Protein AF-A0A846D6W3-F1 (afdb_monomer_lite)

Secondary structure (DSSP, 8-state):
-EE-GGG-----THHHHHHHHHHHHHHHHTTEEEEEEEE-TTTSSEEEEEEEE-TT--HHHHHHHH--

pLDDT: mean 75.98, std 7.68, range [49.03, 86.69]

Foldseek 3Di:
DDFADVLALPQDDPNVVVLVVVVCVLCVVQVKHWPDWDADPPRSGDIDTDIHDDPPDDPVVSVVVSPD

Radius of gyration: 12.17 Å; chains: 1; bounding box: 26×19×33 Å

Structure (mmCIF, N/CA/C/O backbone):
data_AF-A0A846D6W3-F1
#
_entry.id   AF-A0A846D6W3-F1
#
loop_
_atom_site.group_PDB
_atom_site.id
_atom_site.type_symbol
_atom_site.label_atom_id
_atom_site.label_alt_id
_atom_site.label_comp_id
_atom_site.label_asym_id
_atom_site.label_entity_id
_atom_site.label_seq_id
_atom_site.pdbx_PDB_ins_code
_atom_site.Cartn_x
_atom_site.Cartn_y
_atom_site.Cartn_z
_atom_site.occupancy
_atom_site.B_iso_or_equiv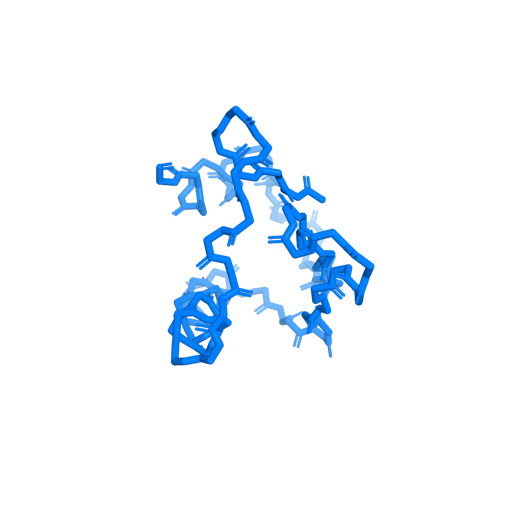
_atom_site.auth_seq_id
_atom_site.auth_comp_id
_atom_site.auth_asym_id
_atom_site.auth_atom_id
_atom_site.pdbx_PDB_model_num
ATOM 1 N N . MET A 1 1 ? -6.063 4.091 -3.854 1.00 75.81 1 MET A N 1
ATOM 2 C CA . MET A 1 1 ? -5.304 3.954 -5.114 1.00 75.81 1 MET A CA 1
ATOM 3 C C . MET A 1 1 ? -4.131 4.905 -5.036 1.00 75.81 1 MET A C 1
ATOM 5 O O . MET A 1 1 ? -4.353 6.071 -4.730 1.00 75.81 1 MET A O 1
ATOM 9 N N . PHE A 1 2 ? -2.920 4.404 -5.259 1.00 77.94 2 PHE A N 1
ATOM 10 C CA . PHE A 1 2 ? -1.701 5.213 -5.281 1.00 77.94 2 PHE A CA 1
ATOM 11 C C . PHE A 1 2 ? -1.053 5.117 -6.656 1.00 77.94 2 PHE A C 1
ATOM 13 O O . PHE A 1 2 ? -1.154 4.086 -7.318 1.00 77.94 2 PHE A O 1
ATOM 20 N N . VAL A 1 3 ? -0.402 6.198 -7.073 1.00 77.75 3 VAL A N 1
ATOM 21 C CA . VAL A 1 3 ? 0.285 6.305 -8.360 1.00 77.75 3 VAL A CA 1
ATOM 22 C C . VAL A 1 3 ? 1.723 6.713 -8.080 1.00 77.75 3 VAL A C 1
ATOM 24 O O . VAL A 1 3 ? 1.979 7.571 -7.236 1.00 77.75 3 VAL A O 1
ATOM 27 N N . THR A 1 4 ? 2.656 6.088 -8.781 1.00 78.81 4 THR A N 1
ATOM 28 C CA . THR A 1 4 ? 4.072 6.455 -8.777 1.00 78.81 4 THR A CA 1
ATOM 29 C C . THR A 1 4 ? 4.264 7.924 -9.158 1.00 78.81 4 THR A C 1
ATOM 31 O O . THR A 1 4 ? 3.522 8.503 -9.963 1.00 78.81 4 THR A O 1
ATOM 34 N N . LYS A 1 5 ? 5.302 8.551 -8.597 1.00 78.00 5 LYS A N 1
ATOM 35 C CA . LYS A 1 5 ? 5.676 9.916 -8.970 1.00 78.00 5 LYS A CA 1
ATOM 36 C C . LYS A 1 5 ? 5.945 9.976 -10.476 1.00 78.00 5 LYS A C 1
ATOM 38 O O . LYS A 1 5 ? 6.678 9.153 -11.016 1.00 78.00 5 LYS A O 1
ATOM 43 N N . SER A 1 6 ? 5.321 10.940 -11.149 1.00 81.44 6 SER A N 1
ATOM 44 C CA . SER A 1 6 ? 5.400 11.113 -12.607 1.00 81.44 6 SER A CA 1
ATOM 45 C C . SER A 1 6 ? 4.915 9.916 -13.442 1.00 81.44 6 SER A C 1
ATOM 47 O O . SER A 1 6 ? 5.229 9.865 -14.628 1.00 81.44 6 SER A O 1
ATOM 49 N N . ARG A 1 7 ? 4.143 8.979 -12.864 1.00 75.69 7 ARG A N 1
ATOM 50 C CA . ARG A 1 7 ? 3.675 7.749 -13.538 1.00 75.69 7 ARG A CA 1
ATOM 51 C C . ARG A 1 7 ? 4.814 6.895 -14.106 1.00 75.69 7 ARG A C 1
ATOM 53 O O . ARG A 1 7 ? 4.678 6.275 -15.159 1.00 75.69 7 ARG A O 1
ATOM 60 N N . TYR A 1 8 ? 5.962 6.910 -13.436 1.00 76.50 8 TYR A N 1
ATOM 61 C CA . TYR A 1 8 ? 7.105 6.121 -13.866 1.00 76.50 8 TYR A CA 1
ATOM 62 C C . TYR A 1 8 ? 6.836 4.631 -13.591 1.00 76.50 8 TYR A C 1
ATOM 64 O O . TYR A 1 8 ? 6.464 4.290 -12.467 1.00 76.50 8 TYR A O 1
ATOM 72 N N . PRO A 1 9 ? 7.042 3.724 -14.561 1.00 71.44 9 PRO A N 1
ATOM 73 C CA . PRO A 1 9 ? 6.764 2.298 -14.397 1.00 71.44 9 PRO A CA 1
ATOM 74 C C . PRO A 1 9 ? 7.888 1.598 -13.611 1.00 71.44 9 PRO A C 1
ATOM 76 O O . PRO A 1 9 ? 8.588 0.736 -14.129 1.00 71.44 9 PRO A O 1
ATOM 79 N N . VAL A 1 10 ? 8.104 2.004 -12.357 1.00 67.94 10 VAL A N 1
ATOM 80 C CA . VAL A 1 10 ? 9.150 1.461 -11.461 1.00 67.94 10 VAL A CA 1
ATOM 81 C C . VAL A 1 10 ? 8.720 0.192 -10.717 1.00 67.94 10 VAL A C 1
ATOM 83 O O . VAL A 1 10 ? 9.525 -0.403 -10.006 1.00 67.94 10 VAL A O 1
ATOM 86 N N . ARG A 1 11 ? 7.463 -0.244 -10.861 1.00 63.25 11 ARG A N 1
ATOM 87 C CA . ARG A 1 11 ? 6.948 -1.450 -10.196 1.00 63.25 11 ARG A CA 1
ATOM 88 C C . ARG A 1 11 ? 7.256 -2.679 -11.054 1.00 63.25 11 ARG A C 1
ATOM 90 O O . ARG A 1 11 ? 6.417 -3.134 -11.822 1.00 63.25 11 ARG A O 1
ATOM 97 N N . SER A 1 12 ? 8.488 -3.173 -10.968 1.00 69.25 12 SER A N 1
ATOM 98 C CA . SER A 1 12 ? 8.940 -4.383 -11.665 1.00 69.25 12 SER A CA 1
ATOM 99 C C . SER A 1 12 ? 9.636 -5.339 -10.701 1.00 69.25 12 SER A C 1
ATOM 101 O O . SER A 1 12 ? 10.569 -4.926 -10.011 1.00 69.25 12 SER A O 1
ATOM 103 N N . GLY A 1 13 ? 9.223 -6.610 -10.696 1.00 70.56 13 GLY A N 1
ATOM 104 C CA . GLY A 1 13 ? 9.875 -7.672 -9.923 1.00 70.56 13 GLY A CA 1
ATOM 105 C C . GLY A 1 13 ? 9.863 -7.403 -8.417 1.00 70.56 13 GLY A C 1
ATOM 106 O O . GLY A 1 13 ? 8.806 -7.149 -7.839 1.00 70.56 13 GLY A O 1
ATOM 107 N N . ASP A 1 14 ? 11.045 -7.423 -7.805 1.00 78.88 14 ASP A N 1
ATOM 108 C CA . ASP A 1 14 ? 11.246 -7.337 -6.351 1.00 78.88 14 ASP A CA 1
ATOM 109 C C . ASP A 1 14 ? 10.672 -6.052 -5.730 1.00 78.88 14 ASP A C 1
ATOM 111 O O . ASP A 1 14 ? 10.125 -6.082 -4.632 1.00 78.88 14 ASP A O 1
ATOM 115 N N . VAL A 1 15 ? 10.673 -4.937 -6.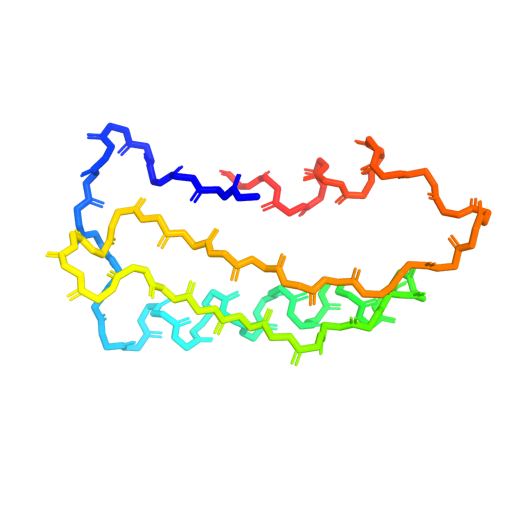472 1.00 78.12 15 VAL A N 1
ATOM 116 C CA . VAL A 1 15 ? 10.136 -3.649 -5.994 1.00 78.12 15 VAL A CA 1
ATOM 117 C C . VAL A 1 15 ? 8.637 -3.733 -5.695 1.00 78.12 15 VAL A C 1
ATOM 119 O O . VAL A 1 15 ? 8.137 -3.066 -4.790 1.00 78.12 15 VAL A O 1
ATOM 122 N N . GLU A 1 16 ? 7.881 -4.529 -6.455 1.00 76.25 16 GLU A N 1
ATOM 123 C CA . GLU A 1 16 ? 6.456 -4.704 -6.176 1.00 76.25 16 GLU A CA 1
ATOM 124 C C . GLU A 1 16 ? 6.225 -5.506 -4.894 1.00 76.25 16 GLU A C 1
ATOM 126 O O . GLU A 1 16 ? 5.361 -5.122 -4.103 1.00 76.25 16 GLU A O 1
ATOM 131 N N . LEU A 1 17 ? 7.019 -6.557 -4.674 1.00 81.88 17 LEU A N 1
ATOM 132 C CA . LEU A 1 17 ? 6.964 -7.374 -3.463 1.00 81.88 17 LEU A CA 1
ATOM 133 C C . LEU A 1 17 ? 7.309 -6.536 -2.228 1.00 81.88 17 LEU A C 1
ATOM 135 O O . LEU A 1 17 ? 6.525 -6.512 -1.282 1.00 81.88 17 LEU A O 1
ATOM 139 N N . ASP A 1 18 ? 8.381 -5.746 -2.292 1.00 83.81 18 ASP A N 1
ATOM 140 C CA . ASP A 1 18 ? 8.798 -4.859 -1.201 1.00 83.81 18 ASP A CA 1
ATOM 141 C C . ASP A 1 18 ? 7.715 -3.829 -0.843 1.00 83.81 18 ASP A C 1
ATOM 143 O O . ASP A 1 18 ? 7.454 -3.555 0.331 1.00 83.81 18 ASP A O 1
ATOM 147 N N . ILE A 1 19 ? 7.039 -3.261 -1.851 1.00 80.69 19 ILE A N 1
ATOM 148 C CA . ILE A 1 19 ? 5.926 -2.325 -1.634 1.00 80.69 19 ILE A CA 1
ATOM 149 C C . ILE A 1 19 ? 4.748 -3.032 -0.954 1.00 80.69 19 ILE A C 1
ATOM 151 O O . ILE A 1 19 ? 4.133 -2.464 -0.051 1.00 80.69 19 ILE A O 1
ATOM 155 N N . ILE A 1 20 ? 4.408 -4.249 -1.384 1.00 82.62 20 ILE A N 1
ATOM 156 C CA . ILE A 1 20 ? 3.316 -5.025 -0.784 1.00 82.62 20 ILE A CA 1
ATOM 157 C C . ILE A 1 20 ? 3.647 -5.361 0.673 1.00 82.62 20 ILE A C 1
ATOM 159 O O . ILE A 1 20 ? 2.805 -5.139 1.545 1.00 82.62 20 ILE A O 1
ATOM 163 N N . ASP A 1 21 ? 4.870 -5.809 0.950 1.00 86.69 21 ASP A N 1
ATOM 164 C CA . ASP A 1 21 ? 5.331 -6.151 2.296 1.00 86.69 21 ASP A CA 1
ATOM 165 C C . ASP A 1 21 ? 5.350 -4.934 3.222 1.00 86.69 21 ASP A C 1
ATOM 167 O O . ASP A 1 21 ? 4.868 -5.001 4.358 1.00 86.69 21 ASP A O 1
ATOM 171 N N . LEU A 1 22 ? 5.810 -3.783 2.726 1.00 84.38 22 LEU A N 1
ATOM 172 C CA . LEU A 1 22 ? 5.747 -2.521 3.456 1.00 84.38 22 LEU A CA 1
ATOM 173 C C . LEU A 1 22 ? 4.301 -2.170 3.835 1.00 84.38 22 LEU A C 1
ATOM 175 O O . LEU A 1 22 ? 4.013 -1.864 4.995 1.00 84.38 22 LEU A O 1
ATOM 179 N N . ILE A 1 23 ? 3.382 -2.216 2.868 1.00 82.44 23 ILE A N 1
ATOM 180 C CA . ILE A 1 23 ? 1.970 -1.878 3.086 1.00 82.44 23 ILE A CA 1
ATOM 181 C C . ILE A 1 23 ? 1.333 -2.862 4.064 1.00 82.44 23 ILE A C 1
ATOM 183 O O . ILE A 1 23 ? 0.570 -2.451 4.943 1.00 82.44 23 ILE A O 1
ATOM 187 N N . HIS A 1 24 ? 1.665 -4.146 3.958 1.00 84.50 24 HIS A N 1
ATOM 188 C CA . HIS A 1 24 ? 1.197 -5.166 4.881 1.00 84.50 24 HIS A CA 1
ATOM 189 C C . HIS A 1 24 ? 1.685 -4.882 6.311 1.00 84.50 24 HIS A C 1
ATOM 191 O O . HIS A 1 24 ? 0.879 -4.880 7.245 1.00 84.50 24 HIS A O 1
ATOM 197 N N . GLY A 1 25 ? 2.963 -4.530 6.483 1.00 83.50 25 GLY A N 1
ATOM 198 C CA . GLY A 1 25 ? 3.528 -4.133 7.772 1.00 83.50 25 GLY A CA 1
ATOM 199 C C . GLY A 1 25 ? 2.864 -2.886 8.367 1.00 83.50 25 GLY A C 1
ATOM 200 O O . GLY A 1 25 ? 2.603 -2.833 9.571 1.00 83.50 25 GLY A O 1
ATOM 201 N N . ILE A 1 26 ? 2.525 -1.894 7.537 1.00 81.75 26 ILE A N 1
ATOM 202 C CA . ILE A 1 26 ? 1.773 -0.711 7.981 1.00 81.75 26 ILE A CA 1
ATOM 203 C C . ILE A 1 26 ? 0.352 -1.105 8.398 1.00 81.75 26 ILE A C 1
ATOM 205 O O . ILE A 1 26 ? -0.118 -0.642 9.436 1.00 81.75 26 ILE A O 1
ATOM 209 N N . CYS A 1 27 ? -0.329 -1.974 7.649 1.00 81.06 27 CYS A N 1
ATOM 210 C CA . CYS A 1 27 ? -1.686 -2.404 7.989 1.00 81.06 27 CYS A CA 1
ATOM 211 C C . CYS A 1 27 ? -1.729 -3.134 9.343 1.00 81.06 27 CYS A C 1
ATOM 213 O O . CYS A 1 27 ? -2.538 -2.778 10.205 1.00 81.06 27 CYS A O 1
ATOM 215 N N . GLN A 1 28 ? -0.798 -4.068 9.578 1.00 80.25 28 GLN A N 1
ATOM 216 C CA . GLN A 1 28 ? -0.696 -4.811 10.841 1.00 80.25 28 GLN A CA 1
ATOM 217 C C . GLN A 1 28 ? -0.479 -3.895 12.053 1.00 80.25 28 GLN A C 1
ATOM 219 O O . GLN A 1 28 ? -1.097 -4.095 13.099 1.00 80.25 28 GLN A O 1
ATOM 224 N N . LYS A 1 29 ? 0.340 -2.845 11.911 1.00 81.62 29 LYS A N 1
ATOM 225 C CA . LYS A 1 29 ? 0.575 -1.854 12.978 1.00 81.62 29 LYS A CA 1
ATOM 226 C C . LYS A 1 29 ? -0.671 -1.042 13.339 1.00 81.62 29 LYS A C 1
ATOM 228 O O . LYS A 1 29 ? -0.743 -0.492 14.435 1.00 81.62 29 LYS A O 1
ATOM 233 N N . HIS A 1 30 ? -1.654 -0.964 12.443 1.00 75.06 30 HIS A N 1
ATOM 234 C CA . HIS A 1 30 ? -2.741 0.012 12.523 1.00 75.06 30 HIS A CA 1
ATOM 235 C C . HIS A 1 30 ? -4.134 -0.579 12.623 1.00 75.06 30 HIS A C 1
ATOM 237 O O . HIS A 1 30 ? -5.106 0.124 12.356 1.00 75.06 30 HIS A O 1
ATOM 243 N N . ARG A 1 31 ? -4.243 -1.849 13.035 1.00 77.62 31 ARG A N 1
ATOM 244 C CA . ARG A 1 31 ? -5.531 -2.563 13.106 1.00 77.62 31 ARG A CA 1
ATOM 245 C C . ARG A 1 31 ? -6.289 -2.512 11.773 1.00 77.62 31 ARG A C 1
ATOM 247 O O . ARG A 1 31 ? -7.514 -2.463 11.744 1.00 77.62 31 ARG A O 1
ATOM 254 N N . CYS A 1 32 ? -5.541 -2.497 10.676 1.00 80.00 32 CYS A N 1
ATOM 255 C CA . CYS A 1 32 ? -6.065 -2.566 9.323 1.00 80.00 32 CYS A CA 1
ATOM 256 C C . CYS A 1 32 ? -5.704 -3.936 8.752 1.00 80.00 32 CYS A C 1
ATOM 258 O O . CYS A 1 32 ? -4.640 -4.478 9.056 1.00 80.00 32 CYS A O 1
ATOM 260 N N . LEU A 1 33 ? -6.554 -4.490 7.898 1.00 82.25 33 LEU A N 1
ATOM 261 C CA . LEU A 1 33 ? -6.281 -5.762 7.244 1.00 82.25 33 LEU A CA 1
ATOM 262 C C . LEU A 1 33 ? -6.224 -5.561 5.733 1.00 82.25 33 LEU A C 1
ATOM 264 O O . LEU A 1 33 ? -7.217 -5.212 5.098 1.00 82.25 33 LEU A O 1
ATOM 268 N N . LEU A 1 34 ? -5.043 -5.777 5.157 1.00 83.50 34 LEU A N 1
ATOM 269 C CA . LEU A 1 34 ? -4.856 -5.756 3.712 1.00 83.50 34 LEU A CA 1
ATOM 270 C C . LEU A 1 34 ? -5.509 -7.012 3.121 1.00 83.50 34 LEU A C 1
ATOM 272 O O . LEU A 1 34 ? -5.045 -8.124 3.358 1.00 83.50 34 LEU A O 1
ATOM 276 N N . LYS A 1 35 ? -6.607 -6.838 2.384 1.00 86.19 35 LYS A N 1
ATOM 277 C CA . LYS A 1 35 ? -7.323 -7.926 1.702 1.00 86.19 35 LYS A CA 1
ATOM 278 C C . LYS A 1 35 ? -6.682 -8.239 0.359 1.00 86.19 35 LYS A C 1
ATOM 280 O O . LYS A 1 35 ? -6.485 -9.401 0.032 1.00 86.19 35 LYS A O 1
ATOM 285 N N . GLU A 1 36 ? -6.361 -7.200 -0.407 1.00 83.44 36 GLU A N 1
ATOM 286 C CA . GLU A 1 36 ? -5.723 -7.330 -1.715 1.00 83.44 36 GLU A CA 1
ATOM 287 C C . GLU A 1 36 ? -4.776 -6.159 -1.977 1.00 83.44 36 GLU A C 1
ATOM 289 O O . GLU A 1 36 ? -5.079 -5.012 -1.647 1.00 83.44 36 GLU A O 1
ATOM 294 N N . ALA A 1 37 ? -3.657 -6.447 -2.635 1.00 80.38 37 ALA A N 1
ATOM 295 C CA . ALA A 1 37 ? -2.792 -5.457 -3.255 1.00 80.38 37 ALA A CA 1
ATOM 296 C C . ALA A 1 37 ? -2.521 -5.904 -4.692 1.00 80.38 37 ALA A C 1
ATOM 298 O O . ALA A 1 37 ? -1.944 -6.965 -4.914 1.00 80.38 37 ALA A O 1
ATOM 299 N N . LYS A 1 38 ? -2.987 -5.123 -5.668 1.00 78.19 38 LYS A N 1
ATOM 300 C CA . LYS A 1 38 ? -2.821 -5.415 -7.096 1.00 78.19 38 LYS A CA 1
ATOM 301 C C . LYS A 1 38 ? -2.212 -4.212 -7.802 1.00 78.19 38 LYS A C 1
ATOM 303 O O . LYS A 1 38 ? -2.752 -3.105 -7.725 1.00 78.19 38 LYS A O 1
ATOM 308 N N . GLY A 1 39 ? -1.091 -4.428 -8.480 1.00 69.88 39 GLY A N 1
ATOM 309 C CA . GLY A 1 39 ? -0.581 -3.497 -9.477 1.00 69.88 39 GLY A CA 1
ATOM 310 C C . GLY A 1 39 ? -1.458 -3.500 -10.725 1.00 69.88 39 GLY A C 1
ATOM 311 O O . GLY A 1 39 ? -2.099 -4.501 -11.046 1.00 69.88 39 GLY A O 1
ATOM 312 N N . ASP A 1 40 ? -1.511 -2.370 -11.425 1.00 68.56 40 ASP A N 1
ATOM 313 C CA . ASP A 1 40 ? -2.078 -2.359 -12.772 1.00 68.56 40 ASP A CA 1
ATOM 314 C C . ASP A 1 40 ? -1.157 -3.115 -13.732 1.00 68.56 40 ASP A C 1
ATOM 316 O O . ASP A 1 40 ? -0.031 -2.685 -13.978 1.00 68.56 40 ASP A O 1
ATOM 320 N N . LEU A 1 41 ? -1.682 -4.209 -14.291 1.00 58.88 41 LEU A N 1
ATOM 321 C CA . LEU A 1 41 ? -1.002 -5.127 -15.208 1.00 58.88 41 LEU A CA 1
ATOM 322 C C . LEU A 1 41 ? -0.498 -4.452 -16.493 1.00 58.88 41 LEU A C 1
ATOM 324 O O . LEU A 1 41 ? 0.347 -5.021 -17.179 1.00 58.88 41 LEU A O 1
ATOM 328 N N . VAL A 1 42 ? -1.036 -3.283 -16.862 1.00 63.12 42 VAL A N 1
ATOM 329 C CA . VAL A 1 42 ? -0.738 -2.649 -18.157 1.00 63.12 42 VAL A CA 1
ATOM 330 C C . VAL A 1 42 ? 0.384 -1.620 -18.057 1.00 63.12 42 VAL A C 1
ATOM 332 O O . VAL A 1 42 ? 1.223 -1.536 -18.952 1.00 63.12 42 VAL A O 1
ATOM 335 N N . LYS A 1 43 ? 0.391 -0.803 -17.000 1.00 65.50 43 LYS A N 1
ATOM 336 C CA . LYS A 1 43 ? 1.295 0.353 -16.896 1.00 65.50 43 LYS A CA 1
ATOM 337 C C . LYS A 1 43 ? 2.293 0.271 -15.752 1.00 65.50 43 LYS A C 1
ATOM 339 O O . LYS A 1 43 ? 3.259 1.028 -15.783 1.00 65.50 43 LYS A O 1
ATOM 344 N N . ASN A 1 44 ? 2.088 -0.605 -14.763 1.00 71.94 44 ASN A N 1
ATOM 345 C CA . ASN A 1 44 ? 2.935 -0.715 -13.568 1.00 71.94 44 ASN A CA 1
ATOM 346 C C . ASN A 1 44 ? 3.202 0.635 -12.862 1.00 71.94 44 ASN A C 1
ATOM 348 O O . ASN A 1 44 ? 4.169 0.782 -12.115 1.00 71.94 44 ASN A O 1
ATOM 352 N N . ASP A 1 45 ? 2.348 1.637 -13.085 1.00 75.56 45 ASP A N 1
ATOM 353 C CA . ASP A 1 45 ? 2.487 2.991 -12.548 1.00 75.56 45 ASP A CA 1
ATOM 354 C C . ASP A 1 45 ? 1.555 3.231 -11.356 1.00 75.56 45 ASP A C 1
ATOM 356 O O . ASP A 1 45 ? 1.691 4.250 -10.677 1.00 75.56 45 ASP A O 1
ATOM 360 N N . GLN A 1 46 ? 0.647 2.295 -11.069 1.00 78.94 46 GLN A N 1
ATOM 361 C CA . GLN A 1 46 ? -0.361 2.407 -10.021 1.00 78.94 46 GLN A CA 1
ATOM 362 C C . GLN A 1 46 ? -0.539 1.110 -9.220 1.00 78.94 46 GLN A C 1
ATOM 364 O O . GLN A 1 46 ? -0.297 0.004 -9.711 1.00 78.94 46 GLN A O 1
ATOM 369 N N . ILE A 1 47 ? -0.968 1.270 -7.964 1.00 79.94 47 ILE A N 1
ATOM 370 C CA . ILE A 1 47 ? -1.343 0.184 -7.056 1.00 79.94 47 ILE A CA 1
ATOM 371 C C . ILE A 1 47 ? -2.742 0.403 -6.479 1.00 79.94 47 ILE A C 1
ATOM 373 O O . ILE A 1 47 ? -3.091 1.468 -5.945 1.00 79.94 47 ILE A O 1
ATOM 377 N N . HIS A 1 48 ? -3.540 -0.653 -6.563 1.00 83.38 48 HIS A N 1
ATOM 378 C CA . HIS A 1 48 ? -4.845 -0.772 -5.942 1.00 83.38 48 HIS A CA 1
ATOM 379 C C . HIS A 1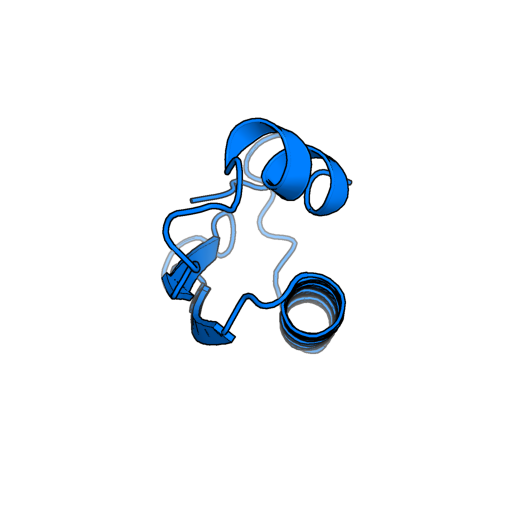 48 ? -4.708 -1.587 -4.664 1.00 83.38 48 HIS A C 1
ATOM 381 O O . HIS A 1 48 ? -4.208 -2.709 -4.677 1.00 83.38 48 HIS A O 1
ATOM 387 N N . LEU A 1 49 ? -5.159 -0.998 -3.560 1.00 83.06 49 LEU A N 1
ATOM 388 C CA . LEU A 1 49 ? -5.186 -1.630 -2.250 1.00 83.06 49 LEU A CA 1
ATOM 389 C C . LEU A 1 49 ? -6.638 -1.771 -1.827 1.00 83.06 49 LEU A C 1
ATOM 391 O O . LEU A 1 49 ? -7.381 -0.786 -1.848 1.00 83.06 49 LEU A O 1
ATOM 395 N N . LEU A 1 50 ? -7.010 -2.976 -1.425 1.00 84.88 50 LEU A N 1
ATOM 396 C CA . LEU A 1 50 ? -8.250 -3.256 -0.731 1.00 84.88 50 LEU A CA 1
ATOM 397 C C . LEU A 1 50 ? -7.904 -3.467 0.740 1.00 84.88 50 LEU A C 1
ATOM 399 O O . LEU A 1 50 ? -7.267 -4.459 1.092 1.00 84.88 50 LEU A O 1
ATOM 403 N N . ILE A 1 51 ? -8.281 -2.510 1.584 1.00 83.38 51 ILE A N 1
ATOM 404 C CA . ILE A 1 51 ? -7.972 -2.516 3.015 1.00 83.38 51 ILE A CA 1
ATOM 405 C C . ILE A 1 51 ? -9.286 -2.511 3.785 1.00 83.38 51 ILE A C 1
ATOM 407 O O . ILE A 1 51 ? -10.149 -1.669 3.548 1.00 83.38 51 ILE A O 1
ATOM 411 N N . ASP A 1 52 ? -9.406 -3.455 4.706 1.00 84.75 52 ASP A N 1
ATOM 412 C CA . ASP A 1 52 ? -10.468 -3.522 5.698 1.00 84.75 52 ASP A CA 1
ATOM 413 C C . ASP A 1 52 ? -10.026 -2.724 6.932 1.00 84.75 52 ASP A C 1
ATOM 415 O O . ASP A 1 52 ? -8.950 -2.963 7.494 1.00 84.75 52 ASP A O 1
ATOM 419 N N . LEU A 1 53 ? -10.813 -1.717 7.296 1.00 80.81 53 LEU A N 1
ATOM 420 C CA . LEU A 1 53 ? -10.506 -0.745 8.341 1.00 80.81 53 LEU A CA 1
ATOM 421 C C . LEU A 1 53 ? -11.571 -0.838 9.426 1.00 80.81 53 LEU A C 1
ATOM 423 O O . LEU A 1 53 ? -12.766 -0.842 9.129 1.00 80.81 53 LEU A O 1
ATOM 427 N N . ALA A 1 54 ? -11.141 -0.847 10.686 1.00 80.50 54 ALA A N 1
ATOM 428 C CA . ALA A 1 54 ? -12.075 -0.684 11.788 1.00 80.50 54 ALA A CA 1
ATOM 429 C C . ALA A 1 54 ? -12.740 0.712 11.710 1.00 80.50 54 ALA A C 1
ATOM 431 O O . ALA A 1 54 ? -12.092 1.683 11.308 1.00 80.50 54 ALA A O 1
ATOM 432 N N . PRO A 1 55 ? -14.033 0.832 12.059 1.00 78.00 55 PRO A N 1
ATOM 433 C CA . PRO A 1 55 ? -14.820 2.051 11.841 1.00 78.00 55 PRO A CA 1
ATOM 434 C C . PRO A 1 55 ? -14.331 3.269 12.644 1.00 78.00 55 PRO A C 1
ATOM 436 O O . PRO A 1 55 ? -14.684 4.400 12.322 1.00 78.00 55 PRO A O 1
ATOM 439 N N . ASP A 1 56 ? -13.515 3.052 13.674 1.00 79.12 56 ASP A N 1
ATOM 440 C CA . ASP A 1 56 ? -12.863 4.072 14.496 1.00 79.12 56 ASP A CA 1
ATOM 441 C C . ASP A 1 56 ? -11.530 4.577 13.909 1.00 79.12 56 ASP A C 1
ATOM 443 O O . ASP A 1 56 ? -10.948 5.540 14.416 1.00 79.12 56 ASP A O 1
ATOM 447 N N . VAL A 1 57 ? -11.033 3.965 12.828 1.00 73.00 57 VAL A N 1
ATOM 448 C CA . VAL A 1 57 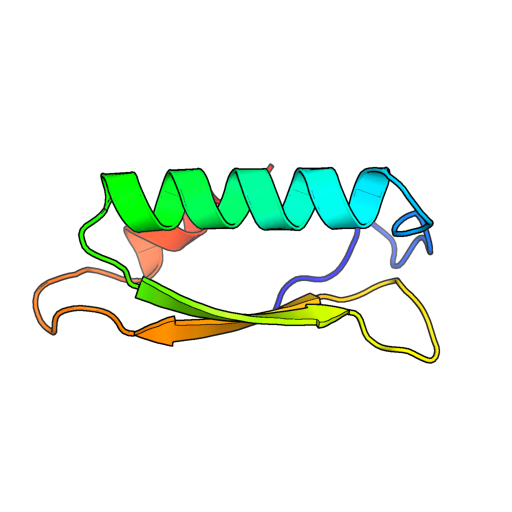? -9.755 4.328 12.209 1.00 73.00 57 VAL A CA 1
ATOM 449 C C . VAL A 1 57 ? -9.937 5.458 11.197 1.00 73.00 57 VAL A C 1
ATOM 451 O O . VAL A 1 57 ? -10.551 5.311 10.140 1.00 73.00 57 VAL A O 1
ATOM 454 N N . LEU A 1 58 ? -9.313 6.603 11.485 1.00 73.00 58 LEU A N 1
ATOM 455 C CA . LEU A 1 58 ? -9.244 7.733 10.561 1.00 73.00 58 LEU A CA 1
ATOM 456 C C . LEU A 1 58 ? -8.303 7.433 9.387 1.00 73.00 58 LEU A C 1
ATOM 458 O O . LEU A 1 58 ? -7.075 7.453 9.512 1.00 73.00 58 LEU A O 1
ATOM 462 N N . ILE A 1 59 ? -8.906 7.235 8.216 1.00 69.81 59 ILE A N 1
ATOM 463 C CA . ILE A 1 59 ? -8.224 6.952 6.948 1.00 69.81 59 ILE A CA 1
ATOM 464 C C . ILE A 1 59 ? -7.177 8.028 6.609 1.00 69.81 59 ILE A C 1
ATOM 466 O O . ILE A 1 59 ? -6.068 7.704 6.192 1.00 69.81 59 ILE A O 1
ATOM 470 N N . SER A 1 60 ? -7.488 9.310 6.824 1.00 68.69 60 SER A N 1
ATOM 471 C CA . SER A 1 60 ? -6.600 10.434 6.486 1.00 68.69 60 SER A CA 1
ATOM 472 C C . SER A 1 60 ? -5.271 10.412 7.248 1.00 68.69 60 SER A C 1
ATOM 474 O O . SER A 1 60 ? -4.229 10.745 6.681 1.00 68.69 60 SER A O 1
ATOM 476 N N . THR A 1 61 ? -5.291 9.987 8.510 1.00 67.44 61 THR A N 1
ATOM 477 C CA . THR A 1 61 ? -4.090 9.868 9.343 1.00 67.44 61 THR A CA 1
ATOM 478 C C . THR A 1 61 ? -3.247 8.672 8.910 1.00 67.44 61 THR A C 1
ATOM 480 O O . THR A 1 61 ? -2.026 8.777 8.852 1.00 67.44 61 THR A O 1
ATOM 483 N N . LYS A 1 62 ? -3.883 7.553 8.539 1.00 69.25 62 LYS A N 1
ATOM 484 C CA . LYS A 1 62 ? -3.177 6.317 8.167 1.00 69.25 62 LYS A CA 1
ATOM 485 C C . LYS A 1 62 ? -2.656 6.283 6.739 1.00 69.25 62 LYS A C 1
ATOM 487 O O . LYS A 1 62 ? -1.590 5.724 6.507 1.00 69.25 62 LYS A O 1
ATOM 492 N N . ILE A 1 63 ? -3.304 6.977 5.807 1.00 66.88 63 ILE A N 1
ATOM 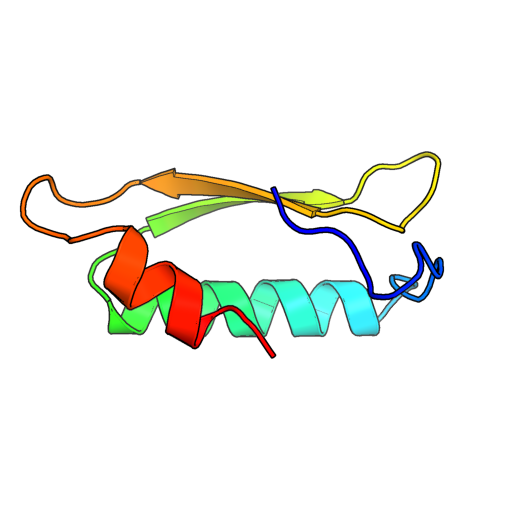493 C CA . ILE A 1 63 ? -2.776 7.160 4.447 1.00 66.88 63 ILE A CA 1
ATOM 494 C C . ILE A 1 63 ? -1.454 7.943 4.451 1.00 66.88 63 ILE A C 1
ATOM 496 O O . ILE A 1 63 ? -0.576 7.651 3.639 1.00 66.88 63 ILE A O 1
ATOM 500 N N . ARG A 1 64 ? -1.273 8.906 5.367 1.00 68.38 64 ARG A N 1
ATOM 501 C CA . ARG A 1 64 ? -0.019 9.676 5.457 1.00 68.38 64 ARG A CA 1
ATOM 502 C C . ARG A 1 64 ? 1.190 8.810 5.782 1.00 68.38 64 ARG A C 1
ATOM 504 O O . ARG A 1 64 ? 2.271 9.106 5.301 1.00 68.38 64 ARG A O 1
ATOM 511 N N . GLU A 1 65 ? 1.007 7.743 6.546 1.00 68.62 65 GLU A N 1
ATOM 512 C CA . GLU A 1 65 ? 2.096 6.825 6.891 1.00 68.62 65 GLU A CA 1
ATOM 513 C C . GLU A 1 65 ? 2.453 5.868 5.742 1.00 68.62 65 GLU A C 1
ATOM 515 O O . GLU A 1 65 ? 3.549 5.320 5.718 1.00 68.62 65 GLU A O 1
ATOM 520 N N . ILE A 1 66 ? 1.543 5.693 4.775 1.00 6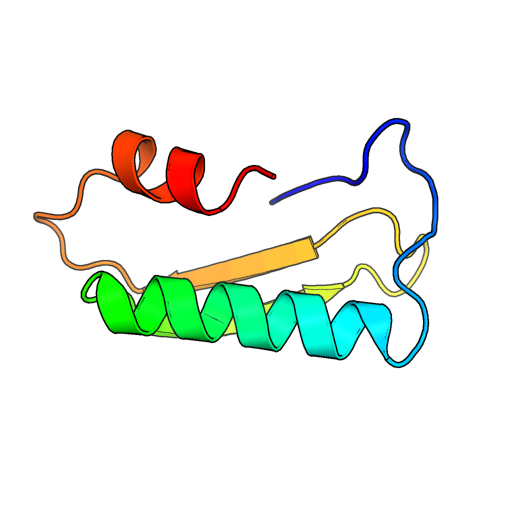6.38 66 ILE A N 1
ATOM 521 C CA . ILE A 1 66 ? 1.761 4.921 3.540 1.00 66.38 66 ILE A CA 1
ATOM 522 C C . ILE A 1 66 ? 2.395 5.796 2.442 1.00 66.38 66 ILE A C 1
ATOM 524 O O . ILE A 1 66 ? 2.987 5.278 1.498 1.00 66.38 66 ILE A O 1
ATOM 528 N N . THR A 1 67 ? 2.282 7.123 2.546 1.00 56.41 67 THR A N 1
ATOM 529 C CA . THR A 1 67 ? 2.812 8.059 1.546 1.00 56.41 67 THR A CA 1
ATOM 530 C C . THR A 1 67 ? 4.306 8.287 1.799 1.00 56.41 67 THR A C 1
ATOM 532 O O . THR A 1 67 ? 4.662 9.064 2.683 1.00 56.41 67 THR A O 1
ATOM 535 N N . ILE A 1 68 ? 5.160 7.592 1.039 1.00 49.03 68 ILE A N 1
ATOM 536 C CA . ILE A 1 68 ? 6.613 7.839 0.949 1.00 49.03 68 ILE A CA 1
ATOM 537 C C . ILE A 1 68 ? 6.889 8.885 -0.134 1.00 49.03 68 ILE A C 1
ATOM 539 O O . ILE A 1 68 ? 6.271 8.782 -1.220 1.00 49.03 68 ILE A O 1
#

Sequence (68 aa):
MFVTKSRYPVRSGDVELDIIDLIHGICQKHRCLLKEAKGDLVKNDQIHLLIDLAPDVLISTKIREITI